Protein AF-A0A7I8EVE7-F1 (afdb_monomer_lite)

Foldseek 3Di:
DDDDPDDPPDQLPPVVLVVVPPDDDDPLLSVLLVVCNVPVPDALQNSCVVVVHPHSVVSVVSNVVNVVVSVVVVVD

Secondary structure (DSSP, 8-state):
-------------HHHHHHTTSSSS-HHHHHHHHHHHH-TT--HHHHHHHTT-S-HHHHHHHHHHHHHHHHHHHT-

Sequence (76 aa):
MKTTEQEPTTDIDQQLVRELKDGDIHPTTARIIELIGKNSRMTDEEIAQELDLKNAQIAHGWRVVAEETLNERKWK

pLDDT: mean 77.37, std 18.41, range [42.44, 95.88]

Radius of gyration: 14.51 Å; chains: 1; bounding box: 35×21×50 Å

Structure (mmCIF, N/CA/C/O backbone):
data_AF-A0A7I8EVE7-F1
#
_entry.id   AF-A0A7I8EVE7-F1
#
loop_
_atom_site.group_PDB
_atom_site.id
_atom_site.type_symbol
_atom_site.label_atom_id
_atom_site.label_alt_id
_atom_site.label_comp_id
_atom_site.label_asym_id
_atom_site.label_entity_id
_atom_site.label_seq_id
_atom_site.pdbx_PDB_ins_code
_atom_site.Cartn_x
_atom_site.Cartn_y
_atom_site.Cartn_z
_atom_site.occupancy
_atom_site.B_iso_or_equiv
_atom_site.auth_seq_id
_atom_site.auth_comp_id
_atom_site.auth_asym_id
_atom_site.auth_atom_id
_atom_site.pdbx_PDB_model_num
ATOM 1 N N . MET A 1 1 ? -24.493 9.961 -36.857 1.00 42.44 1 MET A N 1
ATOM 2 C CA . MET A 1 1 ? -23.231 9.323 -36.430 1.00 42.44 1 MET A CA 1
ATOM 3 C C . MET A 1 1 ? -23.160 9.480 -34.920 1.00 42.44 1 MET A C 1
ATOM 5 O O . MET A 1 1 ? -23.191 10.611 -34.461 1.00 42.44 1 MET A O 1
ATOM 9 N N . LYS A 1 2 ? -23.240 8.386 -34.153 1.00 43.97 2 LYS A N 1
ATOM 10 C CA . LYS A 1 2 ? -23.136 8.428 -32.687 1.00 43.97 2 LYS A CA 1
ATOM 11 C C . LYS A 1 2 ? -21.691 8.099 -32.329 1.00 43.97 2 LYS A C 1
ATOM 13 O O . LYS A 1 2 ? -21.316 6.931 -32.344 1.00 43.97 2 LYS A O 1
ATOM 18 N N . THR A 1 3 ? -20.880 9.124 -32.099 1.00 45.06 3 THR A N 1
ATOM 19 C CA . THR A 1 3 ? -19.541 8.947 -31.536 1.00 45.06 3 THR A CA 1
ATOM 20 C C . THR A 1 3 ? -19.728 8.577 -30.073 1.00 45.06 3 THR A C 1
ATOM 22 O O . THR A 1 3 ? -20.316 9.334 -29.308 1.00 45.06 3 THR A O 1
ATOM 25 N N . THR A 1 4 ? -19.337 7.356 -29.728 1.00 51.50 4 THR A N 1
ATOM 26 C CA . THR A 1 4 ? -19.321 6.879 -28.347 1.00 51.50 4 THR A CA 1
ATOM 27 C C . THR A 1 4 ? -17.958 7.266 -27.795 1.00 51.50 4 THR A C 1
ATOM 29 O O . THR A 1 4 ? -16.962 6.635 -28.135 1.00 51.50 4 THR A O 1
ATOM 32 N N . GLU A 1 5 ? -17.899 8.344 -27.021 1.00 51.00 5 GLU A N 1
ATOM 33 C CA . GLU A 1 5 ? -16.719 8.685 -26.228 1.00 51.00 5 GLU A CA 1
ATOM 34 C C . GLU A 1 5 ? -16.718 7.766 -25.000 1.00 51.00 5 GLU A C 1
ATOM 36 O O . GLU A 1 5 ? -17.458 7.982 -24.045 1.00 51.00 5 GLU A O 1
ATOM 41 N N . GLN A 1 6 ? -15.967 6.666 -25.083 1.00 43.09 6 GLN A N 1
ATOM 42 C CA . GLN A 1 6 ? -15.644 5.834 -23.926 1.00 43.09 6 GLN A CA 1
ATOM 43 C C . GLN A 1 6 ? -14.453 6.464 -23.204 1.00 43.09 6 GLN A C 1
ATOM 45 O O . GLN A 1 6 ? -13.358 6.553 -23.757 1.00 43.09 6 GLN A O 1
ATOM 50 N N . GLU A 1 7 ? -14.687 6.909 -21.973 1.00 53.66 7 GLU A N 1
ATOM 51 C CA . GLU A 1 7 ? -13.646 7.270 -21.013 1.00 53.66 7 GLU A CA 1
ATOM 52 C C . GLU A 1 7 ? -12.786 6.030 -20.698 1.00 53.66 7 GLU A C 1
ATOM 54 O O . GLU A 1 7 ? -13.349 4.996 -20.330 1.00 53.66 7 GLU A O 1
ATOM 59 N N . PRO A 1 8 ? -11.443 6.077 -20.778 1.00 44.81 8 PRO A N 1
ATOM 60 C CA . PRO A 1 8 ? -10.608 5.018 -20.234 1.00 44.81 8 PRO A CA 1
ATOM 61 C C . PRO A 1 8 ? -10.255 5.380 -18.787 1.00 44.81 8 PRO A C 1
ATOM 63 O O . PRO A 1 8 ? -9.115 5.716 -18.473 1.00 44.81 8 PRO A O 1
ATOM 66 N N . THR A 1 9 ? -11.243 5.385 -17.894 1.00 50.69 9 THR A N 1
ATOM 67 C CA . THR A 1 9 ? -10.997 5.601 -16.466 1.00 50.69 9 THR A CA 1
ATOM 68 C C . THR A 1 9 ? -10.805 4.262 -15.765 1.00 50.69 9 THR A C 1
ATOM 70 O O . THR A 1 9 ? -11.749 3.522 -15.506 1.00 50.69 9 THR A O 1
ATOM 73 N N . THR A 1 10 ? -9.546 4.022 -15.395 1.00 50.97 10 THR A N 1
ATOM 74 C CA . THR A 1 10 ? -9.157 3.229 -14.223 1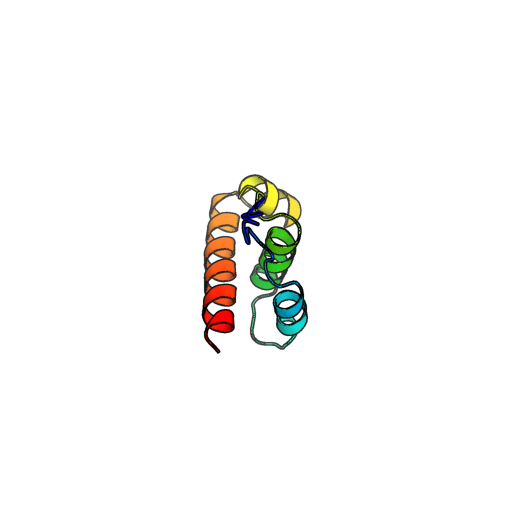.00 50.97 10 THR A CA 1
ATOM 75 C C . THR A 1 10 ? -9.285 1.710 -14.358 1.00 50.97 10 THR A C 1
ATOM 77 O O . THR A 1 10 ? -9.914 1.055 -13.533 1.00 50.97 10 THR A O 1
ATOM 80 N N . ASP A 1 11 ? -8.582 1.130 -15.329 1.00 51.25 11 ASP A N 1
ATOM 81 C CA . ASP A 1 11 ? -8.045 -0.226 -15.168 1.00 51.25 11 ASP A CA 1
ATOM 82 C C . ASP A 1 11 ? -6.644 -0.059 -14.558 1.00 51.25 11 ASP A C 1
ATOM 84 O O . ASP A 1 11 ? -5.660 0.199 -15.253 1.00 51.25 11 ASP A O 1
ATOM 88 N N . ILE A 1 12 ? -6.544 -0.044 -13.224 1.00 57.06 12 ILE A N 1
ATOM 89 C CA . ILE A 1 12 ? -5.244 -0.300 -12.595 1.00 57.06 12 ILE A CA 1
ATOM 90 C C . ILE A 1 12 ? -4.947 -1.760 -12.936 1.00 57.06 12 ILE A C 1
ATOM 92 O O . ILE A 1 12 ? -5.501 -2.659 -12.309 1.00 57.06 12 ILE A O 1
ATOM 96 N N . ASP A 1 13 ? -4.137 -1.945 -13.984 1.00 58.34 13 ASP A N 1
ATOM 97 C CA . ASP A 1 13 ? -3.727 -3.210 -14.587 1.00 58.34 13 ASP A CA 1
ATOM 98 C C . ASP A 1 13 ? -3.648 -4.345 -13.561 1.00 58.34 13 ASP A C 1
ATOM 100 O O . ASP A 1 13 ? -2.665 -4.493 -12.826 1.00 58.34 13 ASP A O 1
ATOM 104 N N . GLN A 1 14 ? -4.662 -5.215 -13.547 1.00 54.97 14 GLN A N 1
ATOM 105 C CA . GLN A 1 14 ? -4.634 -6.453 -12.756 1.00 54.97 14 GLN A CA 1
ATOM 106 C C . GLN A 1 14 ? -3.417 -7.331 -13.103 1.00 54.97 14 GLN A C 1
ATOM 108 O O . GLN A 1 14 ? -3.018 -8.204 -12.326 1.00 54.97 14 GLN A O 1
ATOM 113 N N . GLN A 1 15 ? -2.817 -7.097 -14.272 1.00 55.69 15 GLN A N 1
ATOM 114 C CA . GLN A 1 15 ? -1.580 -7.716 -14.719 1.00 55.69 15 GLN A CA 1
ATOM 115 C C . GLN A 1 15 ? -0.364 -7.235 -13.914 1.00 55.69 15 GLN A C 1
ATOM 117 O O . GLN A 1 15 ? 0.406 -8.081 -13.460 1.00 55.69 15 GLN A O 1
ATOM 122 N N . LEU A 1 16 ? -0.258 -5.932 -13.615 1.00 58.56 16 LEU A N 1
ATOM 123 C CA . LEU A 1 16 ? 0.804 -5.401 -12.754 1.00 58.56 16 LEU A CA 1
ATOM 124 C C . LEU A 1 16 ? 0.729 -6.040 -11.367 1.00 58.56 16 LEU A C 1
ATOM 126 O O . LEU A 1 16 ? 1.747 -6.483 -10.852 1.00 58.56 16 LEU A O 1
ATOM 130 N N . VAL A 1 17 ? -0.478 -6.181 -10.800 1.00 59.66 17 VAL A N 1
ATOM 131 C CA . VAL A 1 17 ? -0.687 -6.791 -9.472 1.00 59.66 17 VAL A CA 1
ATOM 132 C C . VAL A 1 17 ? -0.125 -8.219 -9.393 1.00 59.66 17 VAL A C 1
ATOM 134 O O . VAL A 1 17 ? 0.414 -8.619 -8.361 1.00 59.66 17 VAL A O 1
ATOM 137 N N . ARG A 1 18 ? -0.198 -8.996 -10.484 1.00 58.06 18 ARG A N 1
ATOM 138 C CA . ARG A 1 18 ? 0.358 -10.360 -10.536 1.00 58.06 18 ARG A CA 1
ATOM 139 C C . ARG A 1 18 ? 1.887 -10.391 -10.575 1.00 58.06 18 ARG A C 1
ATOM 141 O O . ARG A 1 18 ? 2.464 -11.318 -10.012 1.00 58.06 18 ARG A O 1
ATOM 148 N N . GLU A 1 19 ? 2.525 -9.397 -11.185 1.00 57.00 19 GLU A N 1
ATOM 149 C CA . GLU A 1 19 ? 3.988 -9.298 -11.321 1.00 57.00 19 GLU A CA 1
ATOM 150 C C . GLU A 1 19 ? 4.684 -8.734 -10.068 1.00 57.00 19 GLU A C 1
ATOM 152 O O . GLU A 1 19 ? 5.910 -8.762 -9.965 1.00 57.00 19 GLU A O 1
ATOM 157 N N . LEU A 1 20 ? 3.938 -8.229 -9.077 1.00 59.97 20 LEU A N 1
ATOM 158 C CA . LEU A 1 20 ? 4.502 -7.721 -7.810 1.00 59.97 20 LEU A CA 1
ATOM 159 C C . LEU A 1 20 ? 4.937 -8.842 -6.851 1.00 59.97 20 LEU A C 1
ATOM 161 O O . LEU A 1 20 ? 5.478 -8.555 -5.787 1.00 59.97 20 LEU A O 1
ATOM 165 N N . LYS A 1 21 ? 4.698 -10.114 -7.200 1.00 54.53 21 LYS A N 1
ATOM 166 C CA . LYS A 1 21 ? 5.124 -11.275 -6.399 1.00 54.53 21 LYS A CA 1
ATOM 167 C C . LYS A 1 21 ? 6.627 -11.558 -6.470 1.00 54.53 21 LYS A C 1
ATOM 169 O O . LYS A 1 21 ? 7.124 -12.331 -5.652 1.00 54.53 21 LYS A O 1
ATOM 174 N N . ASP A 1 22 ? 7.344 -10.917 -7.388 1.00 53.81 22 ASP A N 1
ATOM 175 C CA . ASP A 1 22 ? 8.792 -11.044 -7.508 1.00 53.81 22 ASP A CA 1
ATOM 176 C C . ASP A 1 22 ? 9.492 -10.103 -6.521 1.00 53.81 22 ASP A C 1
ATOM 178 O O . ASP A 1 22 ? 9.716 -8.940 -6.834 1.00 53.81 22 ASP A O 1
ATOM 182 N N . GLY A 1 23 ? 9.767 -10.619 -5.315 1.00 58.09 23 GLY A N 1
ATOM 183 C CA . GLY A 1 23 ? 10.923 -10.354 -4.432 1.00 58.09 23 GLY A CA 1
ATOM 184 C C . GLY A 1 23 ? 11.286 -8.936 -3.956 1.00 58.09 23 GLY A C 1
ATOM 185 O O . GLY A 1 23 ? 11.829 -8.810 -2.862 1.00 58.09 23 GLY A O 1
ATOM 186 N N . ASP A 1 24 ? 10.999 -7.886 -4.718 1.00 74.50 24 ASP A N 1
ATOM 187 C CA . ASP A 1 24 ? 11.622 -6.563 -4.579 1.00 74.50 24 ASP A CA 1
ATOM 188 C C . ASP A 1 24 ? 10.737 -5.529 -3.874 1.00 74.50 24 ASP A C 1
ATOM 190 O O . ASP A 1 24 ? 11.152 -4.392 -3.649 1.00 74.50 24 ASP A O 1
ATOM 194 N N . ILE A 1 25 ? 9.503 -5.894 -3.522 1.00 80.50 25 ILE A N 1
ATOM 195 C CA . ILE A 1 25 ? 8.515 -4.957 -2.983 1.00 80.50 25 ILE A CA 1
ATOM 196 C C . ILE A 1 25 ? 8.154 -5.352 -1.559 1.00 80.50 25 ILE A C 1
ATOM 198 O O . ILE A 1 25 ? 7.867 -6.513 -1.263 1.00 80.50 25 ILE A O 1
ATOM 202 N N . HIS A 1 26 ? 8.136 -4.361 -0.667 1.00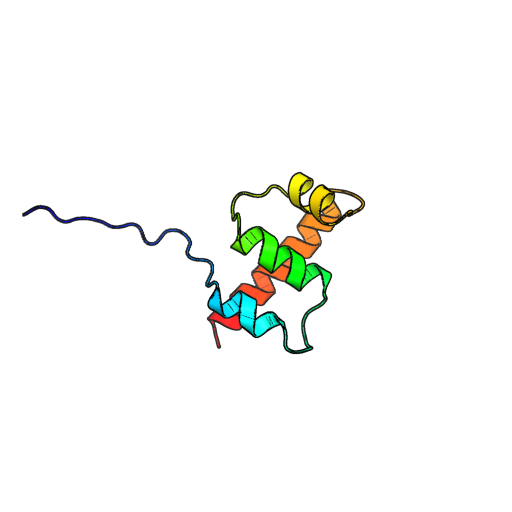 87.25 26 HIS A N 1
ATOM 203 C CA . HIS A 1 26 ? 7.740 -4.571 0.718 1.00 87.25 26 HIS A CA 1
ATOM 204 C C . HIS A 1 26 ? 6.308 -5.142 0.783 1.00 87.25 26 HIS A C 1
ATOM 206 O O . HIS A 1 26 ? 5.417 -4.634 0.095 1.00 87.25 26 HIS A O 1
ATOM 212 N N . PRO A 1 27 ? 6.033 -6.160 1.621 1.00 87.88 27 PRO A N 1
ATOM 213 C CA . PRO A 1 27 ? 4.732 -6.833 1.652 1.00 87.88 27 PRO A CA 1
ATOM 214 C C . PRO A 1 27 ? 3.564 -5.877 1.922 1.00 87.88 27 PRO A C 1
ATOM 216 O O . PRO A 1 27 ? 2.499 -6.033 1.332 1.00 87.88 27 PRO A O 1
ATOM 219 N N . THR A 1 28 ? 3.761 -4.850 2.755 1.00 89.12 28 THR A N 1
ATOM 220 C CA . THR A 1 28 ? 2.749 -3.803 2.984 1.00 89.12 28 THR A CA 1
ATOM 221 C C . THR A 1 28 ? 2.438 -3.019 1.711 1.00 89.12 28 THR A C 1
ATOM 223 O O . THR A 1 28 ? 1.271 -2.810 1.399 1.00 89.12 28 THR A O 1
ATOM 226 N N . THR A 1 29 ? 3.457 -2.645 0.936 1.00 90.00 29 THR A N 1
ATOM 227 C CA . THR A 1 29 ? 3.285 -1.964 -0.352 1.00 90.00 29 THR A CA 1
ATOM 228 C C . THR A 1 29 ? 2.514 -2.849 -1.328 1.00 90.00 29 THR A C 1
ATOM 230 O O . THR A 1 29 ? 1.530 -2.400 -1.907 1.00 90.00 29 THR A O 1
ATOM 233 N N . ALA A 1 30 ? 2.884 -4.129 -1.452 1.00 89.12 30 ALA A N 1
ATOM 234 C CA . ALA A 1 30 ? 2.182 -5.073 -2.324 1.00 89.12 30 ALA A CA 1
ATOM 235 C C . ALA A 1 30 ? 0.700 -5.227 -1.934 1.00 89.12 30 ALA A C 1
ATOM 237 O O . ALA A 1 30 ? -0.177 -5.203 -2.794 1.00 89.12 30 ALA A O 1
ATOM 23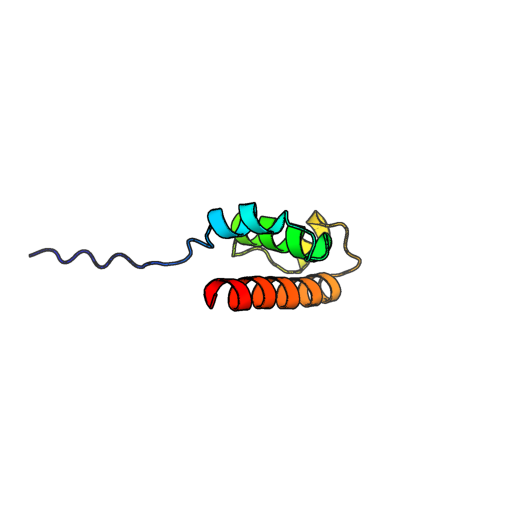8 N N . ARG A 1 31 ? 0.406 -5.311 -0.630 1.00 91.06 31 ARG A N 1
ATOM 239 C CA . ARG A 1 31 ? -0.966 -5.367 -0.109 1.00 91.06 31 ARG A CA 1
ATOM 240 C C . ARG A 1 31 ? -1.771 -4.109 -0.411 1.00 91.06 31 ARG A C 1
ATOM 242 O O . ARG A 1 31 ? -2.928 -4.226 -0.800 1.00 91.06 31 ARG A O 1
ATOM 249 N N . ILE A 1 32 ? -1.184 -2.921 -0.270 1.00 92.06 32 ILE A N 1
ATOM 250 C CA . ILE A 1 32 ? -1.878 -1.683 -0.642 1.00 92.06 32 ILE A CA 1
ATOM 251 C C . ILE A 1 32 ? -2.145 -1.646 -2.139 1.00 92.06 32 ILE A C 1
ATOM 253 O O . ILE A 1 32 ? -3.256 -1.299 -2.526 1.00 92.06 32 ILE A O 1
ATOM 257 N N . ILE A 1 33 ? -1.187 -2.067 -2.970 1.00 90.06 33 ILE A N 1
ATOM 258 C CA . ILE A 1 33 ? -1.396 -2.160 -4.418 1.00 90.06 33 ILE A CA 1
ATOM 259 C C . ILE A 1 33 ? -2.566 -3.105 -4.748 1.00 90.06 33 ILE A C 1
ATOM 261 O O . ILE A 1 33 ? -3.414 -2.771 -5.575 1.00 90.06 33 ILE A O 1
ATOM 265 N N . GLU A 1 34 ? -2.673 -4.254 -4.071 1.00 89.88 34 GLU A N 1
ATOM 266 C CA . GLU A 1 34 ? -3.832 -5.147 -4.212 1.00 89.88 34 GLU A CA 1
ATOM 267 C C . GLU A 1 34 ? -5.151 -4.464 -3.811 1.00 89.88 34 GLU A C 1
ATOM 269 O O . GLU A 1 34 ? -6.165 -4.654 -4.485 1.00 89.88 34 GLU A O 1
ATOM 274 N N . LEU A 1 35 ? -5.162 -3.689 -2.721 1.00 90.75 35 LEU A N 1
ATOM 275 C CA . LEU A 1 35 ? -6.356 -2.994 -2.230 1.00 90.75 35 LEU A CA 1
ATOM 276 C C . LEU A 1 35 ? -6.810 -1.885 -3.181 1.00 90.75 35 LEU A C 1
ATOM 278 O O . LEU A 1 35 ? -7.966 -1.889 -3.604 1.00 90.75 35 LEU A O 1
ATOM 282 N N . ILE A 1 36 ? -5.903 -0.994 -3.587 1.00 88.94 36 ILE A N 1
ATOM 283 C CA . ILE A 1 36 ? -6.216 0.092 -4.529 1.00 88.94 36 ILE A CA 1
ATOM 284 C C . ILE A 1 36 ? -6.544 -0.446 -5.927 1.00 88.94 36 ILE A C 1
ATOM 286 O O . ILE A 1 36 ? -7.361 0.145 -6.628 1.00 88.94 36 ILE A O 1
ATOM 290 N N . GLY A 1 37 ? -5.961 -1.583 -6.323 1.00 86.06 37 GLY A N 1
ATOM 291 C CA . GLY A 1 37 ? -6.299 -2.270 -7.570 1.00 86.06 37 GLY A CA 1
ATOM 292 C C . GLY A 1 37 ? -7.713 -2.861 -7.559 1.00 86.06 37 GLY A C 1
ATOM 293 O O . GLY A 1 37 ? -8.388 -2.853 -8.584 1.00 86.06 37 GLY A O 1
ATOM 294 N N . LYS A 1 38 ? -8.198 -3.336 -6.403 1.00 87.00 38 LYS A N 1
ATOM 295 C CA . LYS A 1 38 ? -9.588 -3.805 -6.236 1.00 87.00 38 LYS A CA 1
ATOM 296 C C . LYS A 1 38 ? -10.581 -2.654 -6.093 1.00 87.00 38 LYS A C 1
ATOM 298 O O . LYS A 1 38 ? -11.695 -2.744 -6.601 1.00 87.00 38 LYS A O 1
ATOM 303 N N . ASN A 1 39 ? -10.203 -1.603 -5.368 1.00 86.06 39 ASN A N 1
ATOM 304 C CA . ASN A 1 39 ? -11.026 -0.425 -5.136 1.00 86.06 39 ASN A CA 1
ATOM 305 C C . ASN A 1 39 ? -10.151 0.835 -5.063 1.00 86.06 39 ASN A C 1
ATOM 307 O O . ASN A 1 39 ? -9.628 1.200 -4.011 1.00 86.06 39 ASN A O 1
ATOM 311 N N . SER A 1 40 ? -10.069 1.560 -6.179 1.00 83.06 40 SER A N 1
ATOM 312 C CA . SER A 1 40 ? -9.239 2.765 -6.302 1.00 83.06 40 SER A CA 1
ATOM 313 C C . SER A 1 40 ? -9.730 3.952 -5.464 1.00 83.06 40 SER A C 1
ATOM 315 O O . SER A 1 40 ? -9.051 4.975 -5.389 1.00 83.06 40 SER A O 1
ATOM 317 N N . ARG A 1 41 ? -10.927 3.855 -4.870 1.00 88.88 41 ARG A N 1
ATOM 318 C CA . ARG A 1 41 ? -11.542 4.908 -4.051 1.00 88.88 41 ARG A CA 1
ATOM 319 C C . ARG A 1 41 ? -11.375 4.683 -2.551 1.00 88.88 41 ARG A C 1
ATOM 321 O O . ARG A 1 41 ? -11.918 5.482 -1.795 1.00 88.88 41 ARG A O 1
ATOM 328 N N . MET A 1 42 ? -10.653 3.639 -2.129 1.00 90.81 42 MET A N 1
ATOM 329 C CA . MET A 1 42 ? -10.396 3.418 -0.705 1.00 90.81 42 MET A CA 1
ATOM 330 C C . MET A 1 42 ? -9.713 4.632 -0.076 1.00 90.81 42 MET A C 1
ATOM 332 O O . MET A 1 42 ? -8.766 5.193 -0.646 1.00 90.81 42 MET A O 1
ATOM 336 N N . THR A 1 43 ? -10.197 5.028 1.098 1.00 94.69 43 THR A N 1
ATOM 337 C CA . THR A 1 43 ? -9.563 6.075 1.900 1.00 94.69 43 THR A CA 1
ATOM 338 C C . THR A 1 43 ? -8.388 5.512 2.690 1.00 94.69 43 THR A C 1
ATOM 340 O O . THR A 1 43 ? -8.249 4.301 2.877 1.00 94.69 43 THR A O 1
ATOM 343 N N . ASP A 1 44 ? -7.526 6.398 3.177 1.00 94.69 44 ASP A N 1
ATOM 344 C CA . ASP A 1 44 ? -6.361 5.989 3.959 1.00 94.69 44 ASP A CA 1
ATOM 345 C C . ASP A 1 44 ? -6.781 5.397 5.320 1.00 94.69 44 ASP A C 1
ATOM 347 O O . ASP A 1 44 ? -6.106 4.514 5.844 1.00 94.69 44 ASP A O 1
ATOM 351 N N . GLU A 1 45 ? -7.931 5.803 5.869 1.00 95.88 45 GLU A N 1
ATOM 352 C CA . GLU A 1 45 ? -8.553 5.168 7.037 1.00 95.88 45 GLU A CA 1
ATOM 353 C C . GLU A 1 45 ? -9.003 3.735 6.744 1.00 95.88 45 GLU A C 1
ATOM 355 O O . GLU A 1 45 ? -8.739 2.843 7.548 1.00 95.88 45 GLU A O 1
ATOM 360 N N . GLU A 1 46 ? -9.659 3.500 5.606 1.00 94.75 46 GLU A N 1
ATOM 361 C CA . GLU A 1 46 ? -10.105 2.161 5.205 1.00 94.75 46 GLU A CA 1
ATOM 362 C C . GLU A 1 46 ? -8.908 1.238 4.956 1.00 94.75 46 GLU A C 1
ATOM 364 O O . GLU A 1 46 ? -8.901 0.094 5.403 1.00 94.75 46 GLU A O 1
ATOM 369 N N . ILE A 1 47 ? -7.853 1.747 4.311 1.00 94.12 47 ILE A N 1
ATOM 370 C CA . ILE A 1 47 ? -6.596 1.010 4.119 1.00 94.12 47 ILE A CA 1
ATOM 371 C C . ILE A 1 47 ? -5.941 0.706 5.470 1.00 94.12 47 ILE A C 1
ATOM 373 O O . ILE A 1 47 ? -5.455 -0.406 5.679 1.00 94.12 47 ILE A O 1
ATOM 377 N N . ALA A 1 48 ? -5.926 1.669 6.398 1.00 95.44 48 ALA A N 1
ATOM 378 C CA . ALA A 1 48 ? -5.371 1.450 7.726 1.00 95.44 48 ALA A CA 1
ATOM 379 C C . ALA A 1 48 ? -6.134 0.363 8.491 1.00 95.44 48 ALA A C 1
ATOM 381 O O . ALA A 1 48 ? -5.504 -0.474 9.128 1.00 95.44 48 ALA A O 1
ATOM 382 N N . GLN A 1 49 ? -7.465 0.349 8.403 1.00 95.38 49 GLN A N 1
ATOM 383 C CA . GLN A 1 49 ? -8.300 -0.674 9.033 1.00 95.38 49 GLN A CA 1
ATOM 384 C C . GLN A 1 49 ? -8.084 -2.057 8.412 1.00 95.38 49 GLN A C 1
ATOM 386 O O . GLN A 1 49 ? -7.895 -3.029 9.137 1.00 95.38 49 GLN A O 1
ATOM 391 N N . GLU A 1 50 ? -8.065 -2.145 7.083 1.00 93.56 50 GLU A N 1
ATOM 392 C CA . GLU A 1 50 ? -7.916 -3.411 6.358 1.00 93.56 50 GLU A CA 1
ATOM 393 C C . GLU A 1 50 ? -6.533 -4.053 6.571 1.00 93.56 50 GLU A C 1
ATOM 395 O O . GLU A 1 50 ? -6.396 -5.276 6.569 1.00 93.56 50 GLU A O 1
ATOM 400 N N . LEU A 1 51 ? -5.496 -3.232 6.772 1.00 92.50 51 LEU A N 1
ATOM 401 C CA . LEU A 1 51 ? -4.113 -3.680 6.973 1.00 92.50 51 LEU A CA 1
ATOM 402 C C . LEU A 1 51 ? -3.640 -3.641 8.432 1.00 92.50 51 LEU A C 1
ATOM 404 O O . LEU A 1 51 ? -2.448 -3.834 8.674 1.00 92.50 51 LEU A O 1
ATOM 408 N N . ASP A 1 52 ? -4.543 -3.391 9.385 1.00 94.56 52 ASP A N 1
ATOM 409 C CA . ASP A 1 52 ? -4.237 -3.251 10.818 1.00 94.56 52 ASP A CA 1
ATOM 410 C C . ASP A 1 52 ? -3.075 -2.268 11.093 1.00 94.56 52 ASP A C 1
ATOM 412 O O . ASP A 1 52 ? -2.164 -2.500 11.891 1.00 94.56 52 ASP A O 1
ATOM 416 N N . LEU A 1 53 ? -3.069 -1.144 10.370 1.00 92.56 53 LEU A N 1
ATOM 417 C CA . LEU A 1 53 ? -2.093 -0.074 10.545 1.00 92.56 53 LEU A CA 1
ATOM 418 C C . LEU A 1 53 ? -2.526 0.868 11.667 1.00 92.56 53 LEU A C 1
ATOM 420 O O . LEU A 1 53 ? -3.701 1.146 11.891 1.00 92.56 53 LEU A O 1
ATOM 424 N N . LYS A 1 54 ? -1.532 1.453 12.338 1.00 92.44 54 LYS A N 1
ATOM 425 C CA . LYS A 1 54 ? -1.742 2.294 13.524 1.00 92.44 54 LYS A CA 1
ATOM 426 C C . LYS A 1 54 ? -2.642 3.515 13.282 1.00 92.44 54 LYS A C 1
ATOM 428 O O . LYS A 1 54 ? -3.294 3.968 14.219 1.00 92.44 54 LYS A O 1
ATOM 433 N N . ASN A 1 55 ? -2.598 4.111 12.089 1.00 94.75 55 ASN A N 1
ATOM 434 C CA . ASN A 1 55 ? -3.404 5.274 11.712 1.00 94.75 55 ASN A CA 1
ATOM 435 C C . ASN A 1 55 ? -3.390 5.508 10.191 1.00 94.75 55 ASN A C 1
ATOM 437 O O . ASN A 1 55 ? -2.577 4.930 9.462 1.00 94.75 55 ASN A O 1
ATOM 441 N N . ALA A 1 56 ? -4.258 6.419 9.744 1.00 94.44 56 ALA A N 1
ATOM 442 C CA . ALA A 1 56 ? -4.364 6.838 8.351 1.00 94.44 56 ALA A CA 1
ATOM 443 C C . ALA A 1 56 ? -3.071 7.470 7.809 1.00 94.44 56 ALA A C 1
ATOM 445 O O . ALA A 1 56 ? -2.737 7.247 6.654 1.00 94.44 56 ALA A O 1
ATOM 446 N N . GLN A 1 57 ? -2.281 8.193 8.620 1.00 94.88 57 GLN A N 1
ATOM 447 C CA . GLN A 1 57 ? -1.011 8.760 8.137 1.00 94.88 57 GLN A CA 1
ATOM 448 C C . GLN A 1 57 ? 0.003 7.684 7.725 1.00 94.88 57 GLN A C 1
ATOM 450 O O . GLN A 1 57 ? 0.720 7.862 6.742 1.00 94.88 57 GLN A O 1
ATOM 455 N N . ILE A 1 58 ? 0.076 6.565 8.453 1.00 93.19 58 ILE A N 1
ATOM 456 C CA . ILE A 1 58 ? 0.948 5.445 8.075 1.00 93.19 58 ILE A CA 1
ATOM 457 C C . ILE A 1 58 ? 0.436 4.791 6.790 1.00 93.19 58 ILE A C 1
ATOM 459 O O . ILE A 1 58 ? 1.236 4.514 5.8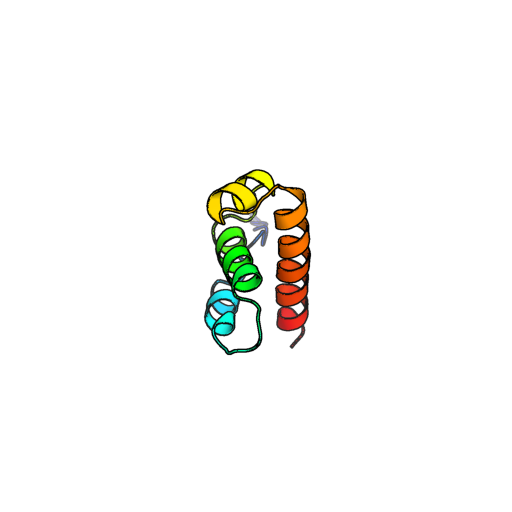98 1.00 93.19 58 ILE A O 1
ATOM 463 N N . ALA A 1 59 ? -0.877 4.575 6.672 1.00 95.00 59 ALA A N 1
ATOM 464 C CA . ALA A 1 59 ? -1.479 4.053 5.447 1.00 95.00 59 ALA A CA 1
ATOM 465 C C . ALA A 1 59 ? -1.202 4.960 4.242 1.00 95.00 59 ALA A C 1
ATOM 467 O O . ALA A 1 59 ? -0.783 4.465 3.200 1.00 95.00 59 ALA A O 1
ATOM 468 N N . HIS A 1 60 ? -1.328 6.277 4.417 1.00 95.06 60 HIS A N 1
ATOM 469 C CA . HIS A 1 60 ? -0.998 7.272 3.404 1.00 95.06 60 HIS A CA 1
ATOM 470 C C . HIS A 1 60 ? 0.459 7.160 2.941 1.00 95.06 60 HIS A C 1
ATOM 472 O O . HIS A 1 60 ? 0.729 7.096 1.745 1.00 95.06 60 HIS A O 1
ATOM 478 N N . GLY A 1 61 ? 1.411 7.067 3.877 1.00 94.88 61 GLY A N 1
ATOM 479 C CA . GLY A 1 61 ? 2.827 6.908 3.534 1.00 94.88 61 GLY A CA 1
ATOM 480 C C . GLY A 1 61 ? 3.087 5.660 2.687 1.00 94.88 61 GLY A C 1
ATOM 481 O O . GLY A 1 61 ? 3.775 5.725 1.672 1.00 94.88 61 GLY A O 1
ATOM 482 N N . TRP A 1 62 ? 2.482 4.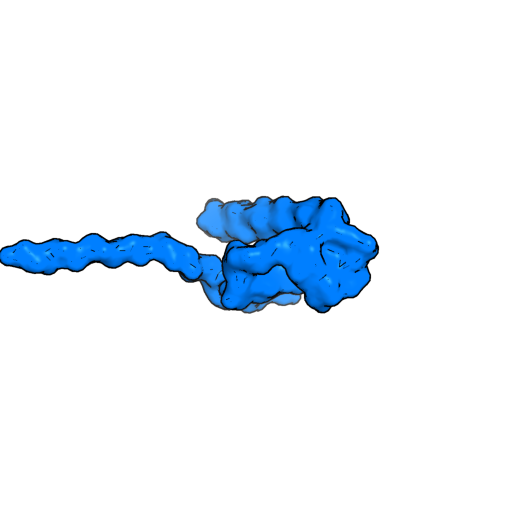529 3.054 1.00 94.12 62 TRP A N 1
ATOM 483 C CA . TRP A 1 62 ? 2.593 3.304 2.263 1.00 94.12 62 TRP A CA 1
ATOM 484 C C . TRP A 1 62 ? 1.851 3.376 0.923 1.00 94.12 62 TRP A C 1
ATOM 486 O O . TRP A 1 62 ? 2.303 2.771 -0.049 1.00 94.12 62 TRP A O 1
ATOM 496 N N . ARG A 1 63 ? 0.741 4.117 0.849 1.00 93.00 63 ARG A N 1
ATOM 497 C CA . ARG A 1 63 ? 0.000 4.367 -0.391 1.00 93.00 63 ARG A CA 1
ATOM 498 C C . ARG A 1 63 ? 0.831 5.153 -1.393 1.00 93.00 63 ARG A C 1
ATOM 500 O O . ARG A 1 63 ? 0.881 4.751 -2.548 1.00 93.00 63 ARG A O 1
ATOM 507 N N . VAL A 1 64 ? 1.532 6.195 -0.953 1.00 93.81 64 VAL A N 1
ATOM 508 C CA . VAL A 1 64 ? 2.450 6.950 -1.820 1.00 93.81 64 VAL A CA 1
ATOM 509 C C . VAL A 1 64 ? 3.516 6.022 -2.405 1.00 93.81 64 VAL A C 1
ATOM 511 O O . VAL A 1 64 ? 3.677 5.971 -3.620 1.00 93.81 64 VAL A O 1
ATOM 514 N N . VAL A 1 65 ? 4.160 5.198 -1.569 1.00 91.44 65 VAL A N 1
ATOM 515 C CA . VAL A 1 65 ? 5.159 4.216 -2.035 1.00 91.44 65 VAL A CA 1
ATOM 516 C C . VAL A 1 65 ? 4.550 3.220 -3.032 1.00 91.44 65 VAL A C 1
ATOM 518 O O . VAL A 1 65 ? 5.184 2.857 -4.023 1.00 91.44 65 VAL A O 1
ATOM 521 N N . ALA A 1 66 ? 3.317 2.767 -2.792 1.00 90.44 66 ALA A N 1
ATOM 522 C CA . ALA A 1 66 ? 2.591 1.876 -3.695 1.00 90.44 66 ALA A CA 1
ATOM 523 C C . ALA A 1 66 ? 2.304 2.529 -5.056 1.00 90.44 66 ALA A C 1
ATOM 525 O O . ALA A 1 66 ? 2.526 1.905 -6.093 1.00 90.44 66 ALA A O 1
ATOM 526 N N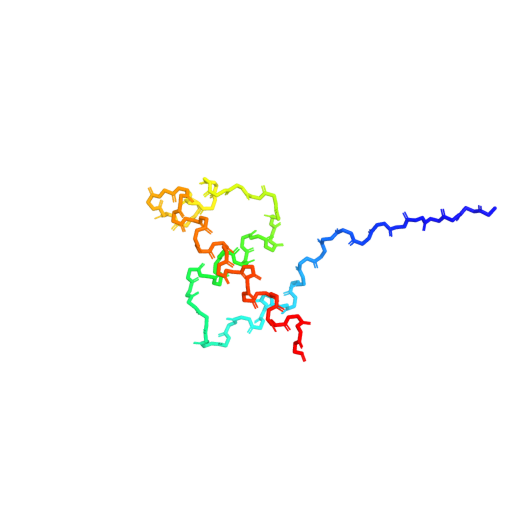 . GLU A 1 67 ? 1.851 3.781 -5.064 1.00 89.81 67 GLU A N 1
ATOM 527 C CA . GLU A 1 67 ? 1.589 4.557 -6.278 1.00 89.81 67 GLU A CA 1
ATOM 528 C C . GLU A 1 67 ? 2.880 4.832 -7.067 1.00 89.81 67 GLU A C 1
ATOM 530 O O . GLU A 1 67 ? 2.900 4.652 -8.286 1.00 89.81 67 GLU A O 1
ATOM 535 N N . GLU A 1 68 ? 3.980 5.180 -6.393 1.00 89.50 68 GLU A N 1
ATOM 536 C CA . GLU A 1 68 ? 5.302 5.333 -7.017 1.00 89.50 68 GLU A CA 1
ATOM 537 C C . GLU A 1 68 ? 5.789 4.020 -7.642 1.00 89.50 68 GLU A C 1
ATOM 539 O O . GLU A 1 68 ? 6.192 4.002 -8.804 1.00 89.50 68 GLU A O 1
ATOM 544 N N . THR A 1 69 ? 5.653 2.902 -6.922 1.00 86.94 69 THR A N 1
ATOM 545 C CA . THR A 1 69 ? 6.016 1.563 -7.419 1.00 86.94 69 THR A CA 1
ATOM 546 C C . THR A 1 69 ? 5.231 1.195 -8.685 1.00 86.94 69 THR A C 1
ATOM 548 O O . THR A 1 69 ? 5.790 0.642 -9.635 1.00 86.94 69 THR A O 1
ATOM 551 N N . LEU A 1 70 ? 3.930 1.507 -8.720 1.00 83.75 70 LEU A N 1
ATOM 552 C CA . LEU A 1 70 ? 3.090 1.311 -9.904 1.00 83.75 70 LEU A CA 1
ATOM 553 C C . LEU A 1 70 ? 3.540 2.203 -11.071 1.00 83.75 70 LEU A C 1
ATOM 555 O O . LEU A 1 70 ? 3.594 1.739 -12.211 1.00 83.75 70 LEU A O 1
ATOM 559 N N . ASN A 1 71 ? 3.870 3.467 -10.799 1.00 84.25 71 ASN A N 1
ATOM 560 C CA . ASN A 1 71 ? 4.307 4.422 -11.816 1.00 84.25 71 ASN A CA 1
ATOM 561 C C . ASN A 1 71 ? 5.655 4.033 -12.436 1.00 84.25 71 ASN A C 1
ATOM 563 O O . ASN A 1 71 ? 5.767 4.023 -13.659 1.00 84.25 71 ASN A O 1
ATOM 567 N N . GLU A 1 72 ? 6.648 3.650 -11.629 1.00 78.56 72 GLU A N 1
ATOM 568 C CA . GLU A 1 72 ? 7.956 3.195 -12.123 1.00 78.56 72 GLU A CA 1
ATOM 569 C C . GLU A 1 72 ? 7.839 1.960 -13.022 1.00 78.56 72 GLU A C 1
ATOM 571 O O . GLU A 1 72 ? 8.551 1.844 -14.021 1.00 78.56 72 GLU A O 1
ATOM 576 N N . ARG A 1 73 ? 6.922 1.038 -12.699 1.00 69.19 73 ARG A N 1
ATOM 577 C CA . ARG A 1 73 ? 6.691 -0.163 -13.512 1.00 69.19 73 ARG A CA 1
ATOM 578 C C . ARG A 1 73 ? 5.921 0.110 -14.802 1.00 69.19 73 ARG A C 1
ATOM 580 O O . ARG A 1 73 ? 6.203 -0.555 -15.786 1.00 69.19 73 ARG A O 1
ATOM 587 N N . LYS A 1 74 ? 5.012 1.094 -14.843 1.00 65.25 74 LYS A N 1
ATOM 588 C CA . LYS A 1 74 ? 4.324 1.502 -16.089 1.00 65.25 74 LYS A CA 1
ATOM 589 C C . LYS A 1 74 ? 5.260 2.109 -17.140 1.00 65.25 74 LYS A C 1
ATOM 591 O O . LYS A 1 74 ? 4.877 2.212 -18.300 1.00 65.25 74 LYS A O 1
ATOM 596 N N . TRP A 1 75 ? 6.438 2.569 -16.726 1.00 52.41 75 TRP A N 1
ATOM 597 C CA . TRP A 1 75 ? 7.425 3.216 -17.594 1.00 52.41 75 TRP A CA 1
ATOM 598 C C . TRP A 1 75 ? 8.547 2.267 -18.052 1.00 52.41 75 TRP A C 1
ATOM 600 O O . TRP A 1 75 ? 9.424 2.698 -18.803 1.00 52.41 75 TRP A O 1
ATOM 610 N N . LYS A 1 76 ? 8.534 1.002 -17.609 1.00 47.53 76 LYS A N 1
ATOM 611 C CA . LYS A 1 76 ? 9.409 -0.070 -18.108 1.00 47.53 76 LYS A CA 1
ATOM 612 C C . LYS A 1 76 ? 8.737 -0.840 -19.238 1.00 47.53 76 LYS A C 1
ATOM 614 O O . LYS A 1 76 ? 9.489 -1.265 -20.142 1.00 47.53 76 LYS A O 1
#